Protein AF-A0A5U5NHN6-F1 (afdb_monomer_lite)

Secondary structure (DSSP, 8-state):
-THHHHHHHHHHHHHHHHH-TTSEEEETTTEEEEPP-
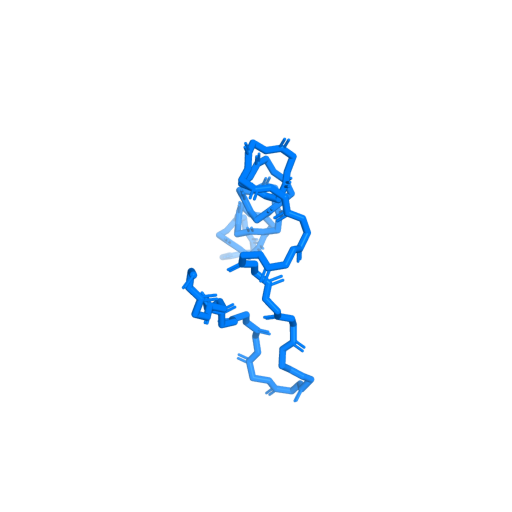
Structure (mmCIF, N/CA/C/O ba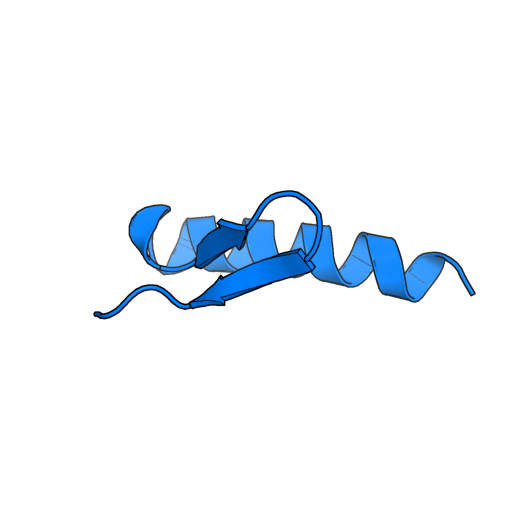ckbone):
data_AF-A0A5U5NHN6-F1
#
_entry.id   AF-A0A5U5NHN6-F1
#
loop_
_atom_site.group_PDB
_atom_site.id
_atom_site.type_symbol
_atom_site.label_atom_id
_atom_site.label_alt_id
_atom_site.label_comp_id
_atom_site.label_asym_id
_atom_site.label_entity_id
_atom_site.label_seq_id
_atom_site.pdbx_PDB_ins_code
_atom_site.Cartn_x
_atom_site.Cartn_y
_atom_site.Cartn_z
_atom_site.occupancy
_atom_site.B_iso_or_equiv
_atom_site.auth_seq_id
_atom_site.auth_comp_id
_atom_site.auth_asym_id
_atom_site.auth_atom_id
_atom_site.pdbx_PDB_model_num
ATOM 1 N N . ASP A 1 1 ? 12.853 -1.441 -17.777 1.00 50.91 1 ASP A N 1
ATOM 2 C CA . ASP A 1 1 ? 11.641 -0.855 -17.177 1.00 50.91 1 ASP A CA 1
ATOM 3 C C . ASP A 1 1 ? 11.410 -1.261 -15.711 1.00 50.91 1 ASP A C 1
ATOM 5 O O . ASP A 1 1 ? 10.467 -0.786 -15.099 1.00 50.91 1 ASP A O 1
ATOM 9 N N . ASP A 1 2 ? 12.297 -2.050 -15.089 1.00 56.66 2 ASP A N 1
ATOM 10 C CA . ASP A 1 2 ? 12.148 -2.590 -13.720 1.00 56.66 2 ASP A CA 1
ATOM 11 C C . ASP A 1 2 ? 12.282 -1.591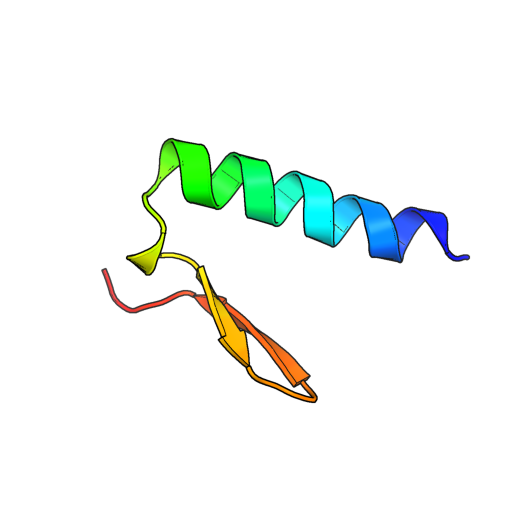 -12.559 1.00 56.66 2 ASP A C 1
ATOM 13 O O . ASP A 1 2 ? 11.828 -1.858 -11.446 1.00 56.66 2 ASP A O 1
ATOM 17 N N . VAL A 1 3 ? 12.891 -0.425 -12.793 1.00 60.41 3 VAL A N 1
ATOM 18 C CA . VAL A 1 3 ? 13.113 0.590 -11.745 1.00 60.41 3 VAL A CA 1
ATOM 19 C C . VAL A 1 3 ? 11.788 1.158 -11.222 1.00 60.41 3 VAL A C 1
ATOM 21 O O . VAL A 1 3 ? 11.691 1.557 -10.069 1.00 60.41 3 VAL A O 1
ATOM 24 N N . SER A 1 4 ? 10.728 1.155 -12.033 1.00 61.50 4 SER A N 1
ATOM 25 C CA . SER A 1 4 ? 9.398 1.564 -11.570 1.00 61.50 4 SER A CA 1
ATOM 26 C C . SER A 1 4 ? 8.818 0.580 -10.544 1.00 61.50 4 SER A C 1
ATOM 28 O O . SER A 1 4 ? 8.154 0.995 -9.594 1.00 61.50 4 SER A O 1
ATOM 30 N N . SER A 1 5 ? 9.127 -0.713 -10.685 1.00 61.47 5 SER A N 1
ATOM 31 C CA . SER A 1 5 ? 8.567 -1.778 -9.854 1.00 61.47 5 SER A CA 1
ATOM 32 C C . SER A 1 5 ? 9.162 -1.785 -8.445 1.00 61.47 5 SER A C 1
ATOM 34 O O . SER A 1 5 ? 8.429 -1.970 -7.475 1.00 61.47 5 SER A O 1
ATOM 36 N N . ASN A 1 6 ? 10.465 -1.511 -8.297 1.00 76.44 6 ASN A N 1
ATOM 37 C CA . ASN A 1 6 ? 11.076 -1.395 -6.966 1.00 76.44 6 ASN A CA 1
ATOM 38 C C . ASN A 1 6 ? 10.670 -0.097 -6.246 1.00 76.44 6 ASN A C 1
ATOM 40 O O . ASN A 1 6 ? 10.594 -0.060 -5.016 1.00 76.44 6 ASN A O 1
ATOM 44 N N . ALA A 1 7 ? 10.369 0.963 -7.003 1.00 81.19 7 ALA A N 1
ATOM 45 C CA . ALA A 1 7 ? 10.029 2.259 -6.442 1.00 81.19 7 ALA A CA 1
ATOM 46 C C . ALA A 1 7 ? 8.707 2.180 -5.674 1.00 81.19 7 ALA A C 1
ATOM 48 O O . ALA A 1 7 ? 8.592 2.773 -4.599 1.00 81.19 7 ALA A O 1
ATOM 4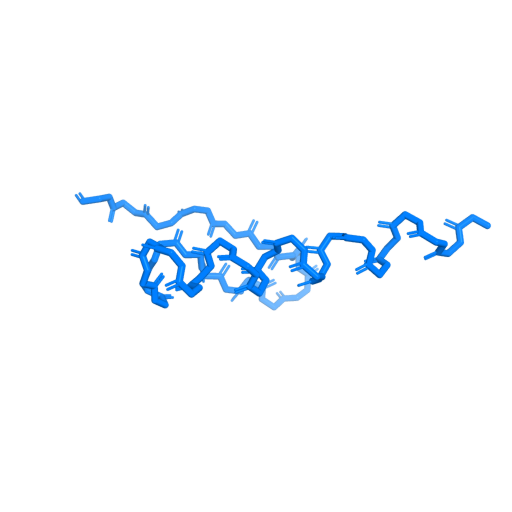9 N N . VAL A 1 8 ? 7.744 1.403 -6.179 1.00 82.31 8 VAL A N 1
ATOM 50 C CA . VAL A 1 8 ? 6.477 1.124 -5.491 1.00 82.31 8 VAL A CA 1
ATOM 51 C C . VAL A 1 8 ? 6.732 0.468 -4.136 1.00 82.31 8 VAL A C 1
ATOM 53 O O . VAL A 1 8 ? 6.180 0.911 -3.132 1.00 82.31 8 VAL A O 1
ATOM 56 N N . GLU A 1 9 ? 7.611 -0.529 -4.075 1.00 83.06 9 GLU A N 1
ATOM 57 C CA . GLU A 1 9 ? 7.893 -1.274 -2.846 1.00 83.06 9 GLU A CA 1
ATOM 58 C C . GLU A 1 9 ? 8.538 -0.387 -1.766 1.00 83.06 9 GLU A C 1
ATOM 60 O O . GLU A 1 9 ? 8.115 -0.394 -0.605 1.00 83.06 9 GLU A O 1
ATOM 65 N N . VAL A 1 10 ? 9.485 0.471 -2.164 1.00 88.81 10 VAL A N 1
ATOM 66 C CA . VAL A 1 10 ? 10.114 1.459 -1.269 1.00 88.81 10 VAL A CA 1
ATOM 67 C C . VAL A 1 10 ? 9.092 2.481 -0.763 1.00 88.81 10 VAL A C 1
ATOM 69 O O . VAL A 1 10 ? 9.064 2.798 0.430 1.00 88.81 10 VAL A O 1
ATOM 72 N N . HIS A 1 11 ? 8.223 2.991 -1.639 1.00 86.12 11 HIS A N 1
ATOM 73 C CA . HIS A 1 11 ? 7.200 3.962 -1.242 1.00 86.12 11 HIS A CA 1
ATOM 74 C C . HIS A 1 11 ? 6.153 3.337 -0.318 1.00 86.12 11 HIS A C 1
ATOM 76 O O . HIS A 1 11 ? 5.799 3.952 0.688 1.00 86.12 11 HIS A O 1
ATOM 82 N N . VAL A 1 12 ? 5.714 2.106 -0.591 1.00 84.56 12 VAL A N 1
ATOM 83 C CA . VAL A 1 12 ? 4.817 1.345 0.290 1.00 84.56 12 VAL A CA 1
ATOM 84 C C . VAL A 1 12 ? 5.464 1.117 1.657 1.00 84.56 12 VAL A C 1
ATOM 86 O O . VAL A 1 12 ? 4.797 1.288 2.679 1.00 84.56 12 VAL A O 1
ATOM 89 N N . HIS A 1 13 ? 6.763 0.805 1.708 1.00 85.62 13 HIS A N 1
ATOM 90 C CA . HIS A 1 13 ? 7.492 0.660 2.969 1.00 85.62 13 HIS A CA 1
ATOM 91 C C . HIS A 1 13 ? 7.517 1.971 3.772 1.00 85.62 13 HIS A C 1
ATOM 93 O O . HIS A 1 13 ? 7.176 1.986 4.959 1.00 85.62 13 HIS A O 1
ATOM 99 N N . HIS A 1 14 ? 7.855 3.092 3.128 1.00 89.50 14 HIS A N 1
ATOM 100 C CA . HIS A 1 14 ? 7.838 4.404 3.778 1.00 89.50 14 HIS A CA 1
ATOM 101 C C . HIS A 1 14 ? 6.435 4.822 4.237 1.00 89.50 14 HIS A C 1
ATOM 103 O O . HIS A 1 14 ? 6.296 5.378 5.328 1.00 89.50 14 HIS A O 1
ATOM 109 N N . LEU A 1 15 ? 5.401 4.544 3.442 1.00 87.31 15 LEU A N 1
ATOM 110 C CA . LEU A 1 15 ? 4.010 4.839 3.787 1.00 87.31 15 LEU A CA 1
ATOM 111 C C . LEU A 1 15 ? 3.537 4.004 4.979 1.00 87.31 15 LEU A C 1
ATOM 113 O O . LEU A 1 15 ? 3.009 4.577 5.927 1.00 87.31 15 LEU A O 1
ATOM 117 N N . ARG A 1 16 ? 3.807 2.691 5.003 1.00 86.12 16 ARG A N 1
ATOM 118 C CA . ARG A 1 16 ? 3.503 1.821 6.158 1.00 86.12 16 ARG A CA 1
AT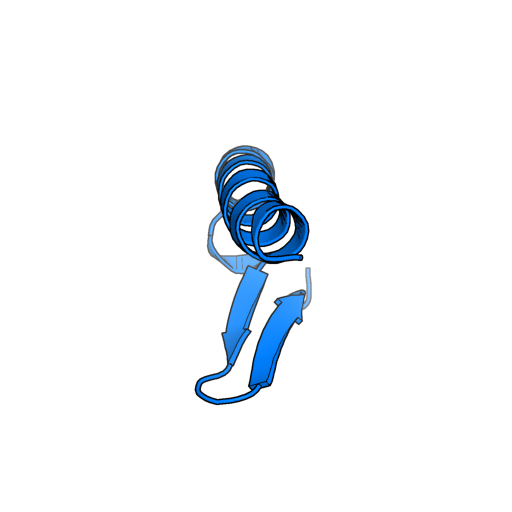OM 119 C C . ARG A 1 16 ? 4.202 2.283 7.433 1.00 86.12 16 ARG A C 1
ATOM 121 O O . ARG A 1 16 ? 3.618 2.214 8.508 1.00 86.12 16 ARG A O 1
ATOM 128 N N . ARG A 1 17 ? 5.437 2.786 7.328 1.00 87.25 17 ARG A N 1
ATOM 129 C CA . ARG A 1 17 ? 6.165 3.333 8.482 1.00 87.25 17 ARG A CA 1
ATOM 130 C C . ARG A 1 17 ? 5.533 4.621 9.023 1.00 87.25 17 ARG A C 1
ATOM 132 O O . ARG A 1 17 ? 5.616 4.864 10.220 1.00 87.25 17 ARG A O 1
ATOM 139 N N . LYS A 1 18 ? 4.934 5.448 8.159 1.00 88.06 18 LYS A N 1
ATOM 140 C CA . LYS A 1 18 ? 4.310 6.728 8.542 1.00 88.06 18 LYS A CA 1
ATOM 141 C C . LYS A 1 18 ? 2.857 6.588 9.000 1.00 88.06 18 LYS A C 1
ATOM 143 O O . LYS A 1 18 ? 2.462 7.281 9.927 1.00 88.06 18 LYS A O 1
ATOM 148 N N . LEU A 1 19 ? 2.079 5.739 8.333 1.00 82.62 19 LEU A N 1
ATOM 149 C CA . LEU A 1 19 ? 0.625 5.610 8.509 1.00 82.62 19 LEU A CA 1
ATOM 150 C C . LEU A 1 19 ? 0.223 4.358 9.299 1.00 82.62 19 LEU A C 1
ATOM 152 O O . LEU A 1 19 ? -0.940 4.191 9.640 1.00 82.62 19 LEU A O 1
ATOM 156 N N . GLY A 1 20 ? 1.181 3.482 9.597 1.00 75.94 20 GLY A N 1
ATOM 157 C CA . GLY A 1 20 ? 0.927 2.181 10.200 1.00 75.94 20 GLY A CA 1
ATOM 158 C C . GLY A 1 20 ? 0.716 1.087 9.152 1.00 75.94 20 GLY A C 1
ATOM 159 O O . GLY A 1 20 ? 0.337 1.325 8.003 1.00 75.94 20 GLY A O 1
ATOM 160 N N . SER A 1 21 ? 0.991 -0.152 9.555 1.00 75.81 21 SER A N 1
ATOM 161 C CA . SER A 1 21 ? 0.901 -1.336 8.692 1.00 75.81 21 SER A CA 1
ATOM 162 C C . SER A 1 21 ? -0.519 -1.650 8.218 1.00 75.81 21 SER A C 1
ATOM 164 O O . SER A 1 21 ? -0.675 -2.360 7.229 1.00 75.81 21 SER A O 1
ATOM 166 N N . GLU A 1 22 ? -1.540 -1.125 8.894 1.00 78.44 22 GLU A N 1
ATOM 167 C CA . GLU A 1 22 ? -2.949 -1.372 8.565 1.00 78.44 22 GLU A CA 1
ATOM 168 C C . GLU A 1 22 ? -3.438 -0.563 7.356 1.00 78.44 22 GLU A C 1
ATOM 170 O O . GLU A 1 22 ? -4.379 -0.981 6.681 1.00 78.44 22 GLU A O 1
ATOM 175 N N . PHE A 1 23 ? -2.746 0.535 7.025 1.00 81.94 23 PHE A N 1
ATOM 176 C CA . PHE A 1 23 ? -3.139 1.451 5.954 1.00 81.94 23 PHE A CA 1
ATOM 177 C C . PHE A 1 23 ? -2.870 0.902 4.545 1.00 81.94 23 PHE A C 1
ATOM 179 O O . PHE A 1 23 ? -3.529 1.304 3.593 1.00 81.94 23 PHE A O 1
ATOM 186 N N . ILE A 1 24 ? -1.910 -0.020 4.379 1.00 85.38 24 ILE A N 1
ATOM 187 C CA . ILE A 1 24 ? -1.612 -0.650 3.081 1.00 85.38 24 ILE A CA 1
ATOM 188 C C . ILE A 1 24 ? -1.634 -2.165 3.229 1.00 85.38 24 ILE A C 1
ATOM 190 O O . ILE A 1 24 ? -0.712 -2.755 3.803 1.00 85.38 24 ILE A O 1
ATOM 194 N N . ARG A 1 25 ? -2.632 -2.816 2.632 1.00 84.25 25 ARG A N 1
ATOM 195 C CA . ARG A 1 25 ? -2.778 -4.275 2.606 1.00 84.25 25 ARG A CA 1
ATOM 196 C C . ARG A 1 25 ? -2.236 -4.834 1.296 1.00 84.25 25 ARG A C 1
ATOM 198 O O . ARG A 1 25 ? -2.444 -4.263 0.231 1.00 84.25 25 ARG A O 1
ATOM 205 N N . THR A 1 26 ? -1.522 -5.950 1.367 1.00 85.19 26 THR A N 1
ATOM 206 C CA . THR A 1 26 ? -1.025 -6.643 0.172 1.00 85.19 26 THR A CA 1
ATOM 207 C C . THR A 1 26 ? -2.087 -7.630 -0.302 1.00 85.19 26 THR A C 1
ATOM 209 O O . THR A 1 26 ? -2.484 -8.515 0.453 1.00 85.19 26 THR A O 1
ATOM 212 N N . VAL A 1 27 ? -2.542 -7.478 -1.544 1.00 85.44 27 VAL A N 1
ATOM 213 C CA . VAL A 1 27 ? -3.470 -8.392 -2.217 1.00 85.44 27 VAL A CA 1
ATOM 214 C C . VAL A 1 27 ? -2.649 -9.327 -3.095 1.00 85.44 27 VAL A C 1
ATOM 216 O O . VAL A 1 27 ? -2.066 -8.915 -4.101 1.00 85.44 27 VAL A O 1
ATOM 219 N N . HIS A 1 28 ? -2.575 -10.592 -2.690 1.00 81.81 28 HIS A N 1
ATOM 220 C CA . HIS A 1 28 ? -1.780 -11.594 -3.389 1.00 81.81 28 HIS A CA 1
ATOM 221 C C . HIS A 1 28 ? -2.238 -11.737 -4.850 1.00 81.81 28 HIS A C 1
ATOM 223 O O . HIS A 1 28 ? -3.423 -11.919 -5.117 1.00 81.81 28 HIS A O 1
ATOM 229 N N . GLY A 1 29 ? -1.294 -11.623 -5.788 1.00 81.69 29 GLY A N 1
ATOM 230 C CA . GLY A 1 29 ? -1.551 -11.723 -7.229 1.00 81.69 29 GLY A CA 1
ATOM 231 C C . GLY A 1 29 ? -2.089 -10.455 -7.904 1.00 81.69 29 GLY A C 1
ATOM 232 O O . GLY A 1 29 ? -2.246 -10.468 -9.120 1.00 81.69 29 GLY A O 1
ATOM 233 N N . ILE A 1 30 ? -2.346 -9.369 -7.159 1.00 82.69 30 ILE A N 1
ATOM 234 C CA . ILE A 1 30 ? -2.891 -8.112 -7.716 1.00 82.69 30 ILE A CA 1
ATOM 235 C C . ILE A 1 30 ? -2.038 -6.891 -7.346 1.00 82.69 30 ILE A C 1
ATOM 237 O O . ILE A 1 30 ? -1.852 -6.009 -8.179 1.00 82.69 30 ILE A O 1
ATOM 241 N N . GLY A 1 31 ? -1.490 -6.830 -6.127 1.00 84.00 31 GLY A N 1
ATOM 242 C CA . GLY A 1 31 ? -0.638 -5.719 -5.691 1.00 84.00 31 GLY A CA 1
ATOM 243 C C . GLY A 1 31 ? -0.964 -5.240 -4.280 1.00 84.00 31 GLY A C 1
ATOM 244 O O . GLY A 1 31 ? -1.001 -6.034 -3.341 1.00 84.00 31 GLY A O 1
ATOM 245 N N . TYR A 1 32 ? -1.183 -3.937 -4.113 1.00 84.69 32 TYR A N 1
ATOM 246 C CA . TYR A 1 32 ? -1.454 -3.315 -2.817 1.00 84.69 32 TYR A CA 1
ATOM 247 C C . TYR A 1 32 ? -2.770 -2.539 -2.859 1.00 84.69 32 TYR A C 1
ATOM 249 O O . TYR A 1 32 ? -3.068 -1.876 -3.847 1.00 84.69 32 TYR A O 1
ATOM 257 N N . THR A 1 33 ? -3.535 -2.598 -1.773 1.00 85.19 33 THR A N 1
ATOM 258 C CA . THR A 1 33 ? -4.743 -1.795 -1.568 1.00 85.19 33 THR A CA 1
ATOM 259 C C . THR A 1 33 ? -4.582 -0.920 -0.337 1.00 85.19 33 THR A C 1
ATOM 261 O O . THR A 1 33 ? -3.918 -1.307 0.629 1.00 85.19 33 THR A O 1
ATOM 264 N N . LEU A 1 34 ? -5.209 0.252 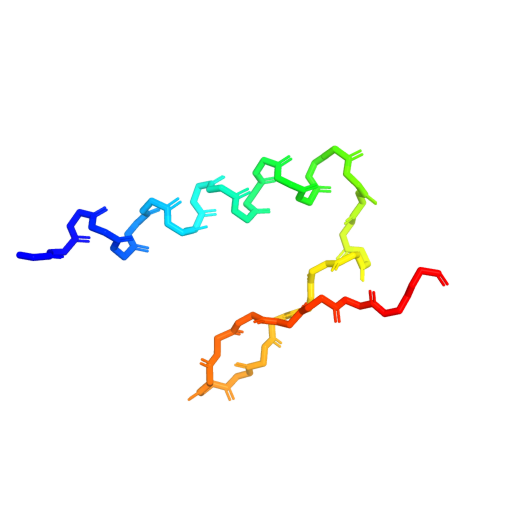-0.364 1.00 83.75 34 LEU A N 1
ATOM 265 C CA . LEU A 1 34 ? -5.379 1.073 0.826 1.00 83.75 34 LEU A CA 1
ATOM 266 C C . LEU A 1 34 ? -6.431 0.409 1.728 1.00 83.75 34 LEU A C 1
ATOM 268 O O . LEU A 1 34 ? -7.436 -0.099 1.229 1.00 83.75 34 LEU A O 1
ATOM 272 N N . GLY A 1 35 ? -6.140 0.313 3.023 1.00 76.81 35 GLY A N 1
ATOM 273 C CA . GLY A 1 35 ? -7.105 -0.108 4.038 1.00 76.81 35 GLY A CA 1
ATOM 274 C C . GLY A 1 35 ? -8.023 1.056 4.409 1.00 76.81 35 GLY A C 1
ATOM 275 O O . GLY A 1 35 ? -7.602 2.208 4.319 1.00 76.81 35 GLY A O 1
ATOM 276 N N . ASP A 1 36 ? -9.260 0.760 4.811 1.00 64.56 36 ASP A N 1
ATOM 277 C CA . ASP A 1 36 ? -10.148 1.776 5.384 1.00 64.56 36 ASP A CA 1
ATOM 278 C C . ASP A 1 36 ? -9.539 2.325 6.682 1.00 64.56 36 ASP A C 1
ATOM 280 O O . ASP A 1 36 ? -9.028 1.557 7.503 1.00 64.56 36 ASP A O 1
ATOM 284 N N . ALA A 1 37 ? -9.540 3.655 6.800 1.00 57.19 37 ALA A N 1
ATOM 285 C CA . ALA A 1 37 ? -9.041 4.404 7.951 1.00 57.19 37 ALA A CA 1
ATOM 286 C C . ALA A 1 37 ? -9.983 4.303 9.158 1.00 57.19 37 ALA A C 1
ATOM 288 O O . ALA A 1 37 ? -11.217 4.272 8.944 1.00 57.19 37 ALA A O 1
#

Sequence (37 aa):
DDVSSNAVEVHVHHLRRKLGSEFIRTVHGIGYTLGDA

Organism: Salmonella enterica (NCBI:txid28901)

pLDDT: mean 78.78, std 10.28, range [50.91, 89.5]

Radius of gyration: 10.43 Å; chains: 1; bounding box: 23×18×27 Å

Foldseek 3Di:
DCVVVVVVVVVLVVCCVVVNVQQWDADPPPGIDGHDD

InterPro domains:
  IPR001867 OmpR/PhoB-type DNA-binding domain [PF00486] (2-34)
  IPR001867 OmpR/PhoB-type DNA-binding domain [PS51755] (1-36)
  IPR016032 Signal transduction response regulator, C-terminal effector [SSF46894] (2-34)
  IPR036388 Winged helix-like DNA-binding domain superfamily [G3DSA:1.10.10.10] (1-37)